Protein AF-A0A6L3SS20-F1 (afdb_monomer)

Secondary structure (DSSP, 8-state):
-----TT-EEEEEEPTT-S-S-SEEEEEHHHHHHHHHHHHTT-SS--EEEEETTSPPB--HHHHHHHHHHHH--

Mean predicted aligned error: 6.25 Å

Nearest PDB structures (foldseek):
  7chr-assembly1_A  TM=4.787E-01  e=1.519E+00  Photobacterium damselae
  6vqv-assembly1_B  TM=4.349E-01  e=2.338E+00  Pseudomonas aeruginosa
  3wgd-assembly8_H  TM=3.303E-01  e=2.487E+00  Homo sapiens
  3apq-assembly2_B  TM=3.710E-01  e=5.541E+00  Mus musculus
  2wdu-assembly2_B  TM=3.987E-01  e=8.019E+00  Fasciola hepatica

Organism: NCBI:txid553447

Structure (mmCIF, N/CA/C/O backbone):
data_AF-A0A6L3SS20-F1
#
_entry.id   AF-A0A6L3SS20-F1
#
loop_
_atom_site.group_PDB
_atom_site.id
_atom_site.type_symbol
_atom_site.label_atom_id
_atom_site.label_alt_id
_atom_site.label_comp_id
_atom_site.label_asym_id
_atom_site.label_entity_id
_atom_site.label_seq_id
_atom_site.pdbx_PDB_ins_code
_atom_site.Cartn_x
_atom_site.Cartn_y
_atom_site.Cartn_z
_atom_site.occupancy
_atom_site.B_iso_or_equiv
_atom_site.auth_seq_id
_atom_site.auth_comp_id
_atom_site.auth_asym_id
_atom_site.auth_atom_id
_atom_site.pdbx_PDB_model_num
ATOM 1 N N . MET A 1 1 ? -2.941 -12.686 12.957 1.00 45.03 1 MET A N 1
ATOM 2 C CA . MET A 1 1 ? -3.430 -11.982 11.756 1.00 45.03 1 MET A CA 1
ATOM 3 C C . MET A 1 1 ? -3.427 -10.513 12.100 1.00 45.03 1 MET A C 1
ATOM 5 O O . MET A 1 1 ? -4.218 -10.123 12.947 1.00 45.03 1 MET A O 1
ATOM 9 N N . SER A 1 2 ? -2.497 -9.733 11.556 1.00 54.78 2 SER A N 1
ATOM 10 C CA . SER A 1 2 ? -2.571 -8.277 11.675 1.00 54.78 2 SER A CA 1
ATOM 11 C C . SER A 1 2 ? -3.754 -7.836 10.820 1.00 54.78 2 SER A C 1
ATOM 13 O O . SER A 1 2 ? -3.696 -7.902 9.596 1.00 54.78 2 SER A O 1
ATOM 15 N N . THR A 1 3 ? -4.884 -7.541 11.456 1.00 73.69 3 THR A N 1
ATOM 16 C CA . THR A 1 3 ? -6.062 -6.985 10.788 1.00 73.69 3 THR A CA 1
AT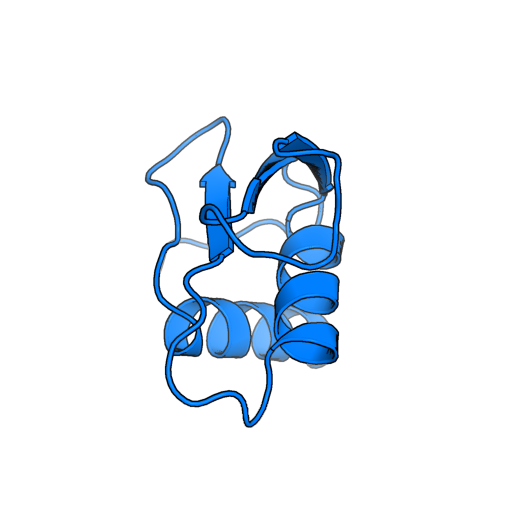OM 17 C C . THR A 1 3 ? -5.747 -5.543 10.438 1.00 73.69 3 THR A C 1
ATOM 19 O O . THR A 1 3 ? -5.884 -4.659 11.275 1.00 73.69 3 THR A O 1
ATOM 22 N N . TYR A 1 4 ? -5.257 -5.335 9.223 1.00 83.31 4 TYR A N 1
ATOM 23 C CA . TYR A 1 4 ? -5.122 -4.013 8.634 1.00 83.31 4 TYR A CA 1
ATOM 24 C C . TYR A 1 4 ? -6.487 -3.318 8.594 1.00 83.31 4 TYR A C 1
ATOM 26 O O . TYR A 1 4 ? -7.465 -3.912 8.136 1.00 83.31 4 TYR A O 1
ATOM 34 N N . ASP A 1 5 ? -6.555 -2.071 9.059 1.00 87.38 5 ASP A N 1
ATOM 35 C CA . ASP A 1 5 ? -7.743 -1.231 8.901 1.00 87.38 5 ASP A CA 1
ATOM 36 C C . ASP A 1 5 ? -7.624 -0.448 7.589 1.00 87.38 5 ASP A C 1
ATOM 38 O O . ASP A 1 5 ? -6.642 0.256 7.350 1.00 87.38 5 ASP A O 1
ATOM 42 N N . ARG A 1 6 ? -8.641 -0.552 6.727 1.00 89.19 6 ARG A N 1
ATOM 43 C CA . ARG A 1 6 ? -8.711 0.174 5.452 1.00 89.19 6 ARG A CA 1
ATOM 44 C C . ARG A 1 6 ? -8.540 1.684 5.637 1.00 89.19 6 ARG A C 1
ATOM 46 O O . ARG A 1 6 ? -7.956 2.332 4.770 1.00 89.19 6 ARG A O 1
ATOM 53 N N . ASN A 1 7 ? -9.041 2.230 6.744 1.00 91.00 7 ASN A N 1
ATOM 54 C CA . ASN A 1 7 ? -9.011 3.658 7.047 1.00 91.00 7 ASN A CA 1
ATOM 55 C C . ASN A 1 7 ? -7.793 4.071 7.886 1.00 91.00 7 ASN A C 1
ATOM 57 O O . ASN A 1 7 ? -7.701 5.237 8.275 1.00 91.00 7 ASN A O 1
ATOM 61 N N . GLU A 1 8 ? -6.859 3.155 8.171 1.00 89.75 8 GLU A N 1
ATOM 62 C CA . GLU A 1 8 ? -5.649 3.484 8.923 1.00 89.75 8 GLU A CA 1
ATOM 63 C C . GLU A 1 8 ? -4.847 4.570 8.185 1.00 89.75 8 GLU A C 1
ATOM 65 O O . GLU A 1 8 ? -4.623 4.442 6.977 1.00 89.75 8 GLU A O 1
ATOM 70 N N . PRO A 1 9 ? -4.405 5.642 8.867 1.00 91.38 9 PRO A N 1
ATOM 71 C CA . PRO A 1 9 ? -3.552 6.650 8.254 1.00 91.38 9 PRO A CA 1
ATOM 72 C C . PRO A 1 9 ? -2.147 6.090 8.012 1.00 91.38 9 PRO A C 1
ATOM 74 O O . PRO A 1 9 ? -1.484 5.603 8.933 1.00 91.38 9 PRO A O 1
ATOM 77 N N . VAL A 1 10 ? -1.668 6.221 6.778 1.00 91.94 10 VAL A N 1
ATOM 78 C CA . VAL A 1 10 ? -0.361 5.727 6.340 1.00 91.94 10 VAL A CA 1
ATOM 79 C C . VAL A 1 10 ? 0.396 6.789 5.555 1.00 91.94 10 VAL A C 1
ATOM 81 O O . VAL A 1 10 ? -0.177 7.747 5.033 1.00 91.94 10 VAL A O 1
ATOM 84 N N . THR A 1 11 ? 1.704 6.597 5.441 1.00 90.75 11 THR A N 1
ATOM 85 C CA . THR A 1 11 ? 2.554 7.354 4.525 1.00 90.75 11 THR A CA 1
ATOM 86 C C . THR A 1 11 ? 3.008 6.432 3.405 1.00 90.75 11 THR A C 1
ATOM 88 O O . THR A 1 11 ? 3.808 5.525 3.619 1.00 90.75 11 THR A O 1
ATOM 91 N N . LEU A 1 12 ? 2.508 6.667 2.200 1.00 87.56 12 LEU A N 1
ATOM 92 C CA . LEU A 1 12 ? 2.994 6.024 0.990 1.00 87.56 12 LEU A CA 1
ATOM 93 C C . LEU A 1 12 ? 4.278 6.722 0.543 1.00 87.56 12 LEU A C 1
ATOM 95 O O . LEU A 1 12 ? 4.310 7.943 0.416 1.00 87.56 12 LEU A O 1
ATOM 99 N N . MET A 1 13 ? 5.333 5.949 0.328 1.00 84.75 13 MET A N 1
ATOM 100 C CA . MET A 1 13 ? 6.628 6.404 -0.158 1.00 84.75 13 MET A CA 1
ATOM 101 C C . MET A 1 13 ? 7.020 5.638 -1.412 1.00 84.75 13 MET A C 1
ATOM 103 O O . MET A 1 13 ? 6.839 4.420 -1.493 1.00 84.75 13 MET A O 1
ATOM 107 N N . TRP A 1 14 ? 7.617 6.340 -2.363 1.00 78.50 14 TRP A N 1
ATOM 108 C CA . TRP A 1 14 ? 8.122 5.737 -3.589 1.00 78.50 14 TRP A CA 1
ATOM 109 C C . TRP A 1 14 ? 9.634 5.537 -3.517 1.00 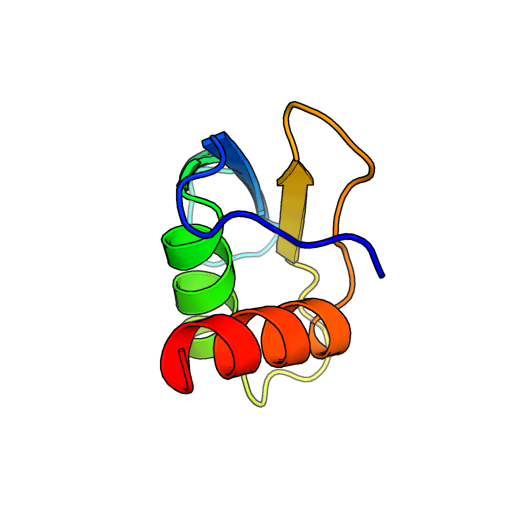78.50 14 TRP A C 1
ATOM 111 O O . TRP A 1 14 ? 10.344 6.298 -2.861 1.00 78.50 14 TRP A O 1
ATOM 121 N N . SER A 1 15 ? 10.147 4.509 -4.192 1.00 70.81 15 SER A N 1
ATOM 122 C CA . SER A 1 15 ? 11.580 4.432 -4.478 1.00 70.81 15 SER A CA 1
ATOM 123 C C . SER A 1 15 ? 11.986 5.519 -5.477 1.00 70.81 15 SER A C 1
ATOM 125 O O . SER A 1 15 ? 11.203 5.848 -6.372 1.00 70.81 15 SER A O 1
ATOM 127 N N . GLU A 1 16 ? 13.230 6.002 -5.385 1.00 63.56 16 GLU A N 1
ATOM 128 C CA . GLU A 1 16 ? 13.819 6.880 -6.405 1.00 63.56 16 GLU A CA 1
ATOM 129 C C . GLU A 1 16 ? 13.601 6.305 -7.816 1.00 63.56 16 GLU A C 1
ATOM 131 O O . GLU A 1 16 ? 13.843 5.121 -8.067 1.00 63.56 16 GLU A O 1
ATOM 136 N N . GLY A 1 17 ? 13.119 7.147 -8.736 1.00 58.62 17 GLY A N 1
ATOM 137 C CA . GLY A 1 17 ? 12.788 6.757 -10.112 1.00 58.62 17 GLY A CA 1
ATOM 138 C C . GLY A 1 17 ? 11.319 6.388 -10.357 1.00 58.62 17 GLY A C 1
ATOM 139 O O . GLY A 1 17 ? 10.985 5.954 -11.460 1.00 58.62 17 GLY A O 1
ATOM 140 N N . SER A 1 18 ? 10.439 6.555 -9.364 1.00 60.47 18 SER A N 1
ATOM 141 C CA . SER A 1 18 ? 8.988 6.565 -9.586 1.00 60.47 18 SER A CA 1
ATOM 142 C C . SER A 1 18 ? 8.576 7.778 -10.438 1.00 60.47 18 SER A C 1
ATOM 144 O O . SER A 1 18 ? 9.161 8.850 -10.280 1.00 60.47 18 SER A O 1
ATOM 146 N N . PRO A 1 19 ? 7.587 7.648 -11.345 1.00 60.47 19 PRO A N 1
ATOM 147 C CA . PRO A 1 19 ? 7.095 8.774 -12.144 1.00 60.47 19 PRO A CA 1
ATOM 148 C C . PRO A 1 19 ? 6.425 9.872 -11.301 1.00 60.47 19 PRO A C 1
ATOM 150 O O . PRO A 1 19 ? 6.278 10.996 -11.780 1.00 60.47 19 PRO A O 1
ATOM 153 N N . ASN A 1 20 ? 6.031 9.565 -10.061 1.00 61.62 20 ASN A N 1
ATOM 154 C CA . ASN A 1 20 ? 5.453 10.528 -9.131 1.00 61.62 20 ASN A CA 1
ATOM 155 C C . ASN A 1 20 ? 6.563 11.324 -8.420 1.00 61.62 20 ASN A C 1
ATOM 157 O O . ASN A 1 20 ? 7.407 10.753 -7.738 1.00 61.62 20 ASN A O 1
ATOM 161 N N . THR A 1 21 ? 6.540 12.653 -8.579 1.00 57.47 21 THR A N 1
ATOM 162 C CA . THR A 1 21 ? 7.529 13.603 -8.028 1.00 57.47 21 THR A CA 1
ATOM 163 C C . THR A 1 21 ? 7.396 13.861 -6.526 1.00 57.47 21 THR A C 1
ATOM 165 O O . THR A 1 21 ? 8.279 14.484 -5.944 1.00 57.47 21 THR A O 1
ATOM 168 N N . ASP A 1 22 ? 6.303 13.417 -5.900 1.00 62.59 22 ASP A N 1
ATOM 169 C CA . ASP A 1 22 ? 6.130 13.481 -4.450 1.00 62.59 22 ASP A CA 1
ATOM 170 C C . ASP A 1 22 ? 6.619 12.179 -3.819 1.00 62.59 22 ASP A C 1
ATOM 172 O O . ASP A 1 22 ? 5.904 11.177 -3.803 1.00 62.59 22 ASP A O 1
ATOM 176 N N . ASP A 1 23 ? 7.825 12.202 -3.247 1.00 68.06 23 ASP A N 1
ATOM 177 C CA . ASP A 1 23 ? 8.450 11.042 -2.593 1.00 68.06 23 ASP A CA 1
ATOM 178 C C . ASP A 1 23 ? 7.624 10.480 -1.420 1.00 68.06 23 ASP A C 1
ATOM 180 O O . ASP A 1 23 ? 7.903 9.379 -0.933 1.00 68.06 23 ASP A O 1
ATOM 184 N N . ARG A 1 24 ? 6.638 11.246 -0.921 1.00 81.00 24 ARG A N 1
ATOM 185 C CA . ARG A 1 24 ? 5.786 10.902 0.225 1.00 81.00 24 ARG A CA 1
ATOM 186 C C . ARG A 1 24 ? 4.366 11.445 0.066 1.00 81.00 24 ARG A C 1
ATOM 188 O O . ARG A 1 24 ? 4.182 12.632 -0.177 1.00 81.00 24 ARG A O 1
ATOM 195 N N . ARG A 1 25 ? 3.367 10.601 0.323 1.00 86.56 25 ARG A N 1
ATOM 196 C CA . ARG A 1 25 ? 1.939 10.952 0.349 1.00 86.56 25 ARG A CA 1
ATOM 197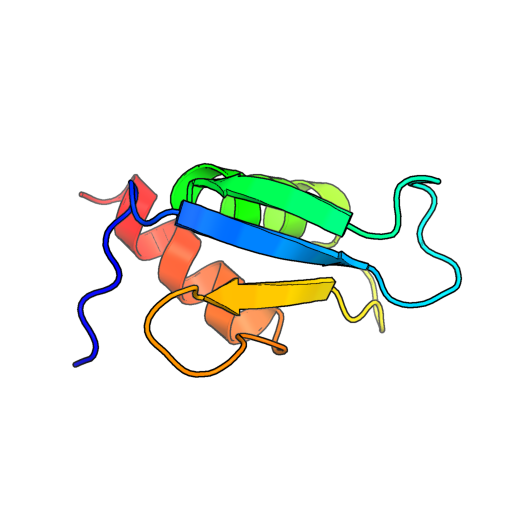 C C . ARG A 1 25 ? 1.275 10.389 1.601 1.00 86.56 25 ARG A C 1
ATOM 199 O O . ARG A 1 25 ? 1.327 9.185 1.839 1.00 86.56 25 ARG A O 1
ATOM 206 N N . GLU A 1 26 ? 0.618 11.239 2.386 1.00 89.81 26 GLU A N 1
ATOM 207 C CA . GLU A 1 26 ? -0.263 10.780 3.466 1.00 89.81 26 GLU A CA 1
ATOM 208 C C . GLU A 1 26 ? -1.636 10.409 2.891 1.00 89.81 26 GLU A C 1
ATOM 210 O O . GLU A 1 26 ? -2.236 11.186 2.148 1.00 89.81 26 GLU A O 1
ATOM 215 N N . CYS A 1 27 ? -2.120 9.207 3.197 1.00 90.38 27 CYS A N 1
ATOM 216 C 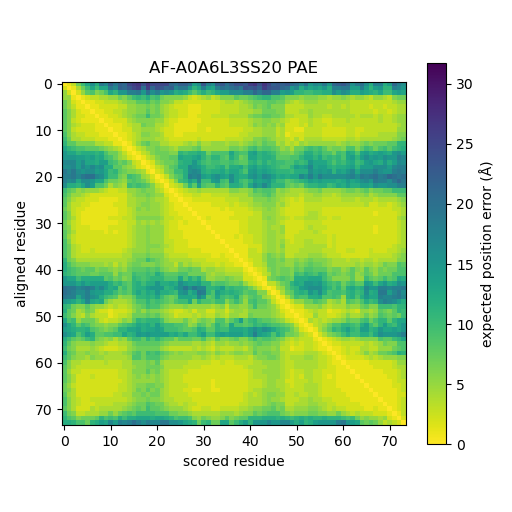CA . CYS A 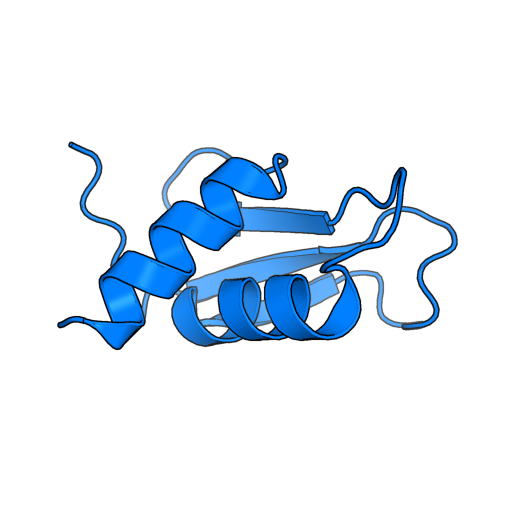1 27 ? -3.411 8.699 2.727 1.00 90.38 27 CYS A CA 1
ATOM 217 C C . CYS A 1 27 ? -3.919 7.573 3.641 1.00 90.38 27 CYS A C 1
ATOM 219 O O . CYS A 1 27 ? -3.278 7.233 4.637 1.00 90.38 27 CYS A O 1
ATOM 221 N N . SER A 1 28 ? -5.090 7.013 3.333 1.00 93.19 28 SER A N 1
ATOM 222 C CA . SER A 1 28 ? -5.568 5.799 4.007 1.00 93.19 28 SER A CA 1
ATOM 223 C C . SER A 1 28 ? -4.842 4.557 3.487 1.00 93.19 28 SER A C 1
ATOM 225 O O . SER A 1 28 ? -4.415 4.524 2.331 1.00 93.19 28 SER A O 1
ATOM 227 N N . L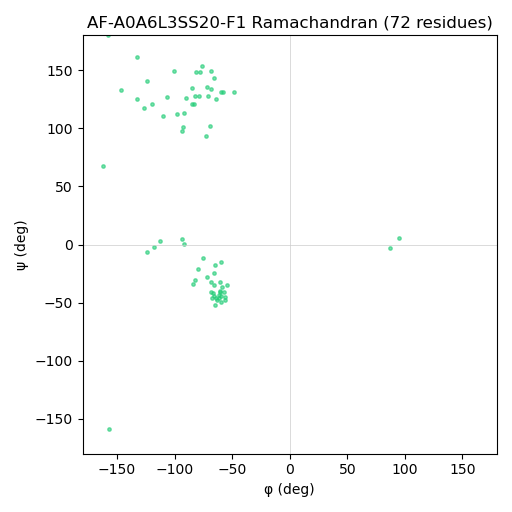EU A 1 29 ? -4.732 3.507 4.303 1.00 91.00 29 LEU A N 1
ATOM 228 C CA . LEU A 1 29 ? -4.118 2.248 3.884 1.00 91.00 29 LEU A CA 1
ATOM 229 C C . LEU A 1 29 ? -4.806 1.662 2.646 1.00 91.00 29 LEU A C 1
ATOM 231 O O . LEU A 1 29 ? -4.121 1.197 1.739 1.00 91.00 29 LEU A O 1
ATOM 235 N N . GLY A 1 30 ? -6.139 1.727 2.579 1.00 91.56 30 GLY A N 1
ATOM 236 C CA . GLY A 1 30 ? -6.913 1.275 1.424 1.00 91.56 30 GLY A CA 1
ATOM 237 C C . GLY A 1 30 ? -6.562 2.013 0.135 1.00 91.56 30 GLY A C 1
ATOM 238 O O . GLY A 1 30 ? -6.381 1.383 -0.904 1.00 91.56 30 GLY A O 1
ATOM 239 N N . GLU A 1 31 ? -6.426 3.334 0.215 1.00 92.06 31 GLU A N 1
ATOM 240 C CA . GLU A 1 31 ? -5.998 4.164 -0.912 1.00 92.06 31 GLU A CA 1
ATOM 241 C C . GLU A 1 31 ? -4.548 3.856 -1.306 1.00 92.06 31 GLU A C 1
ATOM 243 O O . GLU A 1 31 ? -4.262 3.662 -2.484 1.00 92.06 31 GLU A O 1
ATOM 248 N N . ALA A 1 32 ? -3.647 3.719 -0.331 1.00 90.00 32 ALA A N 1
ATOM 249 C CA . ALA A 1 32 ? -2.241 3.424 -0.581 1.00 90.00 32 ALA A CA 1
ATOM 250 C C . ALA A 1 32 ? -2.047 2.097 -1.327 1.00 90.00 32 ALA A C 1
ATOM 252 O O . ALA A 1 32 ? -1.353 2.057 -2.343 1.00 90.00 32 ALA A O 1
ATOM 253 N N . VAL A 1 33 ? -2.678 1.011 -0.860 1.00 89.81 33 VAL A N 1
ATOM 254 C CA . VAL A 1 33 ? -2.559 -0.298 -1.525 1.00 89.81 33 VAL A CA 1
ATOM 255 C C . VAL A 1 33 ? -3.241 -0.308 -2.890 1.00 89.81 33 VAL A C 1
ATOM 257 O O . VAL A 1 33 ? -2.753 -0.983 -3.790 1.00 89.81 33 VAL A O 1
ATOM 260 N N . GLN A 1 34 ? -4.325 0.454 -3.075 1.00 90.75 34 GLN A N 1
ATOM 261 C CA . GLN A 1 34 ? -4.970 0.591 -4.378 1.00 90.75 34 GLN A CA 1
ATOM 262 C C . GLN A 1 34 ? -4.049 1.282 -5.386 1.00 90.7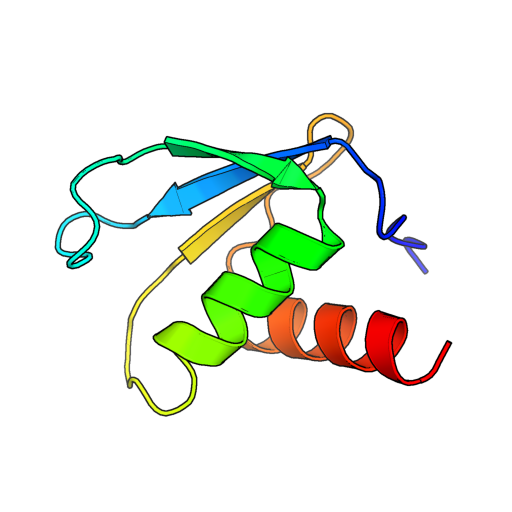5 34 GLN A C 1
ATOM 264 O O . GLN A 1 34 ? -3.809 0.715 -6.446 1.00 90.75 34 GLN A O 1
ATOM 269 N N . ILE A 1 35 ? -3.494 2.451 -5.041 1.00 86.75 35 ILE A N 1
ATOM 270 C CA . ILE A 1 35 ? -2.579 3.198 -5.921 1.00 86.75 35 ILE A CA 1
ATOM 271 C C . ILE A 1 35 ? -1.398 2.309 -6.309 1.00 86.75 35 ILE A C 1
ATOM 273 O O . ILE A 1 35 ? -1.070 2.195 -7.485 1.00 86.75 35 ILE A O 1
ATOM 277 N N . VAL A 1 36 ? -0.782 1.628 -5.335 1.00 84.81 36 VAL A N 1
ATOM 278 C CA . VAL A 1 36 ? 0.355 0.753 -5.628 1.00 84.81 36 VAL A CA 1
ATOM 279 C C . VAL A 1 36 ? -0.034 -0.380 -6.577 1.00 84.81 36 VAL A C 1
ATOM 281 O O . VAL A 1 36 ? 0.704 -0.685 -7.511 1.00 84.81 36 VAL A O 1
ATOM 284 N N . VAL A 1 37 ? -1.158 -1.051 -6.331 1.00 85.94 37 VAL A N 1
ATOM 285 C CA . VAL A 1 37 ? -1.570 -2.168 -7.183 1.00 85.94 37 VAL A CA 1
ATOM 286 C C . VAL A 1 37 ? -1.916 -1.672 -8.587 1.00 85.94 37 VAL A C 1
ATOM 288 O O . VAL A 1 37 ? -1.501 -2.296 -9.553 1.00 85.94 37 VAL A O 1
ATOM 291 N N . GLU A 1 38 ? -2.609 -0.546 -8.730 1.00 85.69 38 GLU A N 1
ATOM 292 C CA . GLU A 1 38 ? -2.976 -0.001 -10.042 1.00 85.69 38 GLU A CA 1
ATOM 293 C C . GLU A 1 38 ? -1.766 0.501 -10.842 1.00 85.69 38 GLU A C 1
ATOM 295 O O . GLU A 1 38 ? -1.691 0.263 -12.046 1.00 85.69 38 GLU A O 1
ATO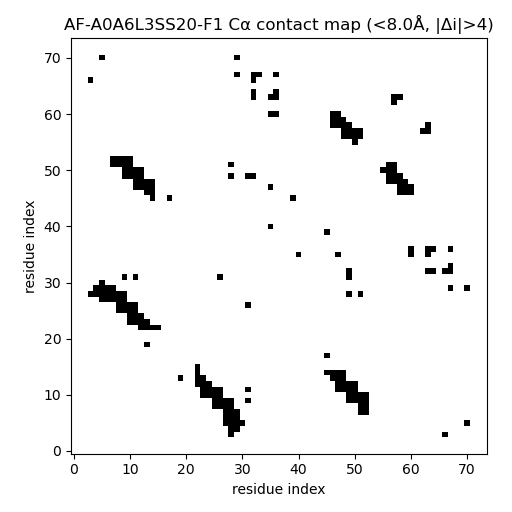M 300 N N . GLU A 1 39 ? -0.807 1.165 -10.193 1.00 78.81 39 GLU A N 1
ATOM 301 C CA . GLU A 1 39 ? 0.357 1.747 -10.872 1.00 78.81 39 GLU A CA 1
ATOM 302 C C . GLU A 1 39 ? 1.477 0.725 -11.141 1.00 78.81 39 GLU A C 1
ATOM 304 O O . GLU A 1 39 ? 2.202 0.862 -12.127 1.00 78.81 39 GLU A O 1
ATOM 309 N N . PHE A 1 40 ? 1.633 -0.301 -10.292 1.00 76.56 40 PHE A N 1
ATOM 310 C CA . PHE A 1 40 ? 2.808 -1.185 -10.314 1.00 76.56 40 PHE A CA 1
ATOM 311 C C . PHE A 1 40 ? 2.507 -2.655 -10.620 1.00 76.56 40 PHE A C 1
ATOM 313 O O . PHE A 1 40 ? 3.442 -3.460 -10.713 1.00 76.56 40 PHE A O 1
ATOM 320 N N . ASP A 1 41 ? 1.243 -3.051 -10.799 1.00 76.81 41 ASP A N 1
ATOM 321 C CA . ASP A 1 41 ? 0.941 -4.423 -11.207 1.00 76.81 41 ASP A CA 1
ATOM 322 C C . ASP A 1 41 ? 1.504 -4.725 -12.606 1.00 76.81 41 ASP A C 1
ATOM 324 O O . ASP A 1 41 ? 1.267 -4.015 -13.580 1.00 76.81 41 ASP A O 1
ATOM 328 N N . GLY A 1 42 ? 2.303 -5.790 -12.697 1.00 70.12 42 GLY A N 1
ATOM 329 C CA . GLY A 1 42 ? 3.012 -6.176 -13.918 1.00 70.12 42 GLY A CA 1
ATOM 330 C C . GLY A 1 42 ? 4.382 -5.518 -14.126 1.00 70.12 42 GLY A C 1
ATOM 331 O O . GLY A 1 42 ? 5.076 -5.888 -15.075 1.00 70.12 42 GLY A O 1
ATOM 332 N N . LEU A 1 43 ? 4.826 -4.610 -13.246 1.00 71.50 43 LEU A N 1
ATOM 333 C CA . LEU A 1 43 ? 6.171 -4.034 -13.327 1.00 71.50 43 LEU A CA 1
ATOM 334 C C . LEU A 1 43 ? 7.214 -4.927 -12.626 1.00 71.50 43 LEU A C 1
ATOM 336 O O . LEU A 1 43 ? 6.993 -5.390 -11.507 1.00 71.50 43 LEU A O 1
ATOM 340 N N . PRO A 1 44 ? 8.381 -5.179 -13.253 1.00 58.66 44 PRO A N 1
ATOM 341 C CA . PRO A 1 44 ? 9.302 -6.217 -12.795 1.00 58.66 44 PRO A CA 1
ATOM 342 C C . PRO A 1 44 ? 10.046 -5.889 -11.493 1.00 58.66 44 PRO A C 1
ATOM 344 O O . PRO A 1 44 ? 10.432 -6.826 -10.797 1.00 58.66 44 PRO A O 1
ATOM 347 N N . LYS A 1 45 ? 10.284 -4.609 -11.158 1.00 55.75 45 LYS A N 1
ATOM 348 C CA . LYS A 1 45 ? 11.038 -4.190 -9.954 1.00 55.75 45 LYS A CA 1
ATOM 349 C C . LYS A 1 45 ? 10.803 -2.725 -9.569 1.00 55.75 45 LYS A C 1
ATOM 351 O O . LYS A 1 45 ? 11.727 -1.918 -9.645 1.00 55.75 45 LYS A O 1
ATOM 356 N N . GLN A 1 46 ? 9.605 -2.366 -9.132 1.00 62.00 46 GLN A N 1
ATOM 357 C CA . GLN A 1 46 ? 9.424 -1.073 -8.469 1.00 62.00 46 GLN A CA 1
ATOM 358 C C . GLN A 1 46 ? 8.920 -1.286 -7.044 1.00 62.00 46 GLN A C 1
ATOM 360 O O . GLN A 1 46 ? 7.921 -1.961 -6.806 1.00 62.00 46 GLN A O 1
ATOM 365 N N . LEU A 1 47 ? 9.719 -0.789 -6.099 1.00 63.41 47 LEU A N 1
ATOM 366 C CA . LEU A 1 47 ? 9.498 -0.902 -4.666 1.00 63.41 47 LEU A CA 1
ATOM 367 C C . LEU A 1 47 ? 8.754 0.353 -4.219 1.00 63.41 47 LEU A C 1
ATOM 369 O O . LEU A 1 47 ? 9.357 1.396 -3.980 1.00 63.41 47 LEU A O 1
ATOM 373 N N . SER A 1 48 ? 7.440 0.257 -4.102 1.00 66.25 48 SER A N 1
ATOM 374 C CA . SER A 1 48 ? 6.692 1.181 -3.261 1.00 66.25 48 SER A CA 1
ATOM 375 C C . SER A 1 48 ? 6.779 0.715 -1.807 1.00 66.25 48 SER A C 1
ATOM 377 O O . SER A 1 48 ? 6.918 -0.473 -1.504 1.00 66.25 48 SER A O 1
ATOM 379 N N . CYS A 1 49 ? 6.752 1.667 -0.886 1.00 75.62 49 CYS A N 1
ATOM 380 C CA . CYS A 1 49 ? 6.815 1.422 0.545 1.00 75.62 49 CYS A CA 1
ATOM 381 C C . CYS A 1 49 ? 5.631 2.122 1.208 1.00 75.62 49 CYS A C 1
ATOM 383 O O . CYS A 1 49 ? 5.544 3.343 1.184 1.00 75.62 49 CYS A O 1
ATOM 385 N N . ILE A 1 50 ? 4.733 1.367 1.834 1.00 82.31 50 ILE A N 1
ATOM 386 C CA . ILE A 1 50 ? 3.644 1.921 2.642 1.00 82.31 50 ILE A CA 1
ATOM 387 C C . ILE A 1 50 ? 4.081 1.860 4.099 1.00 82.31 50 ILE A C 1
ATOM 389 O O . ILE A 1 50 ? 4.237 0.783 4.666 1.00 82.31 50 ILE A O 1
ATOM 393 N N . ILE A 1 51 ? 4.296 3.014 4.714 1.00 83.00 51 ILE A N 1
ATOM 394 C CA . ILE A 1 51 ? 4.646 3.123 6.126 1.00 83.00 51 ILE A CA 1
ATOM 395 C C . ILE A 1 51 ? 3.363 3.286 6.930 1.00 83.00 51 ILE A C 1
ATOM 397 O O . ILE A 1 51 ? 2.679 4.306 6.834 1.00 83.00 51 ILE A O 1
ATOM 401 N N . LEU A 1 52 ? 3.052 2.281 7.740 1.00 79.56 52 LEU A N 1
ATOM 402 C CA . LEU A 1 52 ? 1.955 2.348 8.696 1.00 79.56 52 LEU A CA 1
ATOM 403 C C . LEU A 1 52 ? 2.337 3.294 9.831 1.00 79.56 52 LEU A C 1
ATOM 405 O O . LEU A 1 52 ? 3.438 3.200 10.373 1.00 79.56 52 LEU A O 1
ATOM 409 N N . ARG A 1 53 ? 1.423 4.182 10.240 1.00 70.31 53 ARG A N 1
ATOM 410 C CA . ARG A 1 53 ? 1.681 5.068 11.387 1.00 70.31 53 ARG A CA 1
ATOM 411 C C . ARG A 1 53 ? 1.801 4.279 12.698 1.00 70.31 53 ARG A C 1
ATOM 413 O O . ARG A 1 53 ? 2.436 4.759 13.634 1.00 70.31 53 ARG A O 1
ATOM 420 N N . THR A 1 54 ? 1.196 3.092 12.773 1.00 68.25 54 THR A N 1
ATOM 421 C CA . THR A 1 54 ? 1.103 2.298 14.008 1.00 68.25 54 THR A CA 1
ATOM 422 C C . THR A 1 54 ? 1.906 0.993 13.994 1.00 68.25 54 THR A C 1
ATOM 424 O O . THR A 1 54 ? 1.870 0.250 14.974 1.00 68.25 54 THR A O 1
ATOM 427 N N . GLY A 1 55 ? 2.661 0.710 12.926 1.00 70.88 55 GLY A N 1
ATOM 428 C CA . GLY A 1 55 ? 3.303 -0.592 12.746 1.00 70.88 55 GLY A CA 1
ATOM 429 C C . GLY A 1 55 ? 4.515 -0.588 11.818 1.00 70.88 55 GLY A C 1
ATOM 430 O O . GLY A 1 55 ? 5.162 0.434 11.599 1.00 70.88 55 GLY A O 1
ATOM 431 N N . GLU A 1 56 ? 4.830 -1.768 11.289 1.00 78.25 56 GLU A N 1
ATOM 432 C CA . GLU A 1 56 ? 5.954 -1.983 10.376 1.00 78.25 56 GLU A CA 1
ATOM 433 C C . GLU A 1 56 ? 5.627 -1.511 8.946 1.00 78.25 56 GLU A C 1
ATOM 435 O O . GLU A 1 56 ? 4.477 -1.594 8.506 1.00 78.25 56 GLU A O 1
ATOM 440 N N . PRO A 1 57 ? 6.622 -1.032 8.182 1.00 82.25 57 PRO A N 1
ATOM 441 C CA . PRO A 1 57 ? 6.424 -0.661 6.790 1.00 82.25 57 PRO A CA 1
ATOM 442 C C . PRO A 1 57 ? 6.156 -1.891 5.914 1.00 82.25 57 PRO A C 1
ATOM 444 O O . PRO A 1 57 ? 6.912 -2.862 5.933 1.00 82.25 57 PRO A O 1
ATOM 447 N N . ILE A 1 58 ? 5.143 -1.800 5.060 1.00 83.81 58 ILE A N 1
ATOM 448 C CA . ILE A 1 58 ? 4.855 -2.770 4.005 1.00 83.81 58 ILE A CA 1
ATOM 449 C C . ILE A 1 58 ? 5.715 -2.399 2.795 1.00 83.81 58 ILE A C 1
ATOM 451 O O . ILE A 1 58 ? 5.621 -1.288 2.273 1.00 83.81 58 ILE A O 1
ATOM 455 N N . ARG A 1 59 ? 6.579 -3.314 2.348 1.00 80.06 59 ARG A N 1
ATOM 456 C CA . ARG A 1 59 ? 7.557 -3.057 1.264 1.00 80.06 59 ARG A CA 1
ATOM 457 C C . ARG A 1 59 ? 7.453 -4.027 0.092 1.00 80.06 59 ARG A C 1
ATOM 459 O O . ARG A 1 59 ? 8.171 -3.877 -0.892 1.00 80.06 59 ARG A O 1
ATOM 466 N N . GLN A 1 60 ? 6.616 -5.054 0.215 1.00 81.75 60 GLN A N 1
ATOM 467 C CA . GLN A 1 60 ? 6.472 -6.097 -0.793 1.00 81.75 60 GLN A CA 1
ATOM 468 C C . GLN A 1 60 ? 5.150 -5.925 -1.536 1.00 81.75 60 GLN A C 1
ATOM 470 O O . GLN A 1 60 ? 4.084 -5.894 -0.923 1.00 81.75 60 GLN A O 1
ATOM 475 N N . LEU A 1 61 ? 5.213 -5.865 -2.868 1.00 81.38 61 LEU A N 1
ATOM 476 C CA . LEU A 1 61 ? 4.027 -5.711 -3.714 1.00 81.38 61 LEU A CA 1
ATOM 477 C C . LEU A 1 61 ? 3.016 -6.855 -3.512 1.00 81.38 61 LEU A C 1
ATOM 479 O O . LEU A 1 61 ? 1.813 -6.613 -3.508 1.00 81.38 61 LEU A O 1
ATOM 483 N N . ASP A 1 62 ? 3.483 -8.087 -3.296 1.00 84.69 62 ASP A N 1
ATOM 484 C CA . ASP A 1 62 ? 2.605 -9.243 -3.055 1.00 84.69 62 ASP A CA 1
ATOM 485 C C . ASP A 1 62 ? 1.815 -9.124 -1.742 1.00 84.69 62 ASP A C 1
ATOM 487 O O . ASP A 1 62 ? 0.642 -9.507 -1.669 1.00 84.69 62 ASP A O 1
ATOM 491 N N . GLU A 1 63 ? 2.426 -8.533 -0.716 1.00 85.81 63 GLU A N 1
ATOM 492 C CA . GLU A 1 63 ? 1.756 -8.231 0.548 1.00 85.81 63 GLU A CA 1
ATOM 493 C C . GLU A 1 63 ? 0.689 -7.147 0.343 1.00 85.81 63 GLU A C 1
ATOM 495 O O . GLU A 1 63 ? -0.467 -7.336 0.722 1.00 85.81 63 GLU A O 1
ATOM 500 N N . MET A 1 64 ? 1.022 -6.067 -0.372 1.00 87.12 64 MET A N 1
ATOM 501 C CA . MET A 1 64 ? 0.067 -5.001 -0.704 1.00 87.12 64 MET A CA 1
ATOM 502 C C . MET A 1 64 ? -1.112 -5.518 -1.539 1.00 87.12 64 MET A C 1
ATOM 504 O O . MET A 1 64 ? -2.258 -5.171 -1.257 1.00 87.12 64 MET A O 1
ATOM 508 N N . LYS A 1 65 ? -0.867 -6.411 -2.509 1.00 87.25 65 LYS A N 1
ATOM 509 C CA . LYS A 1 65 ? -1.918 -7.091 -3.290 1.00 87.25 65 LYS A CA 1
ATOM 510 C C . LYS A 1 65 ? -2.837 -7.930 -2.410 1.00 87.25 65 LYS A C 1
ATOM 512 O O . LYS A 1 65 ? -4.046 -7.960 -2.640 1.00 87.25 65 LYS A O 1
ATOM 517 N N . THR A 1 66 ? -2.278 -8.616 -1.418 1.00 89.19 66 THR A N 1
ATOM 518 C CA . THR A 1 66 ? -3.054 -9.421 -0.466 1.00 89.19 66 THR A CA 1
ATOM 519 C C . THR A 1 66 ? -3.975 -8.534 0.371 1.00 89.19 66 THR A C 1
ATOM 521 O O . THR A 1 66 ? -5.170 -8.816 0.473 1.00 89.19 66 THR A O 1
ATOM 524 N N . ILE A 1 67 ? -3.452 -7.420 0.890 1.00 88.75 67 ILE A N 1
ATOM 525 C CA . ILE A 1 67 ? -4.221 -6.434 1.660 1.00 88.75 67 ILE A CA 1
ATOM 526 C C . ILE A 1 67 ? -5.312 -5.801 0.788 1.00 88.75 67 ILE A C 1
ATOM 528 O O . ILE A 1 67 ? -6.479 -5.786 1.176 1.00 88.75 67 ILE A O 1
ATOM 532 N N . TYR A 1 68 ? -4.970 -5.361 -0.425 1.00 89.25 68 TYR A N 1
ATOM 533 C CA . TYR A 1 68 ? -5.927 -4.780 -1.367 1.00 89.25 68 TYR A CA 1
ATOM 534 C C . TYR A 1 68 ? -7.104 -5.721 -1.664 1.00 89.25 68 TYR A C 1
ATOM 536 O O . TYR A 1 68 ? -8.259 -5.303 -1.606 1.00 89.25 68 TYR A O 1
ATOM 544 N N . ARG A 1 69 ? -6.835 -7.011 -1.917 1.00 89.44 69 ARG A N 1
ATOM 545 C CA . ARG A 1 69 ? -7.891 -8.019 -2.124 1.00 89.44 69 ARG A CA 1
ATOM 546 C C . ARG A 1 69 ? -8.782 -8.161 -0.894 1.00 89.44 69 ARG A C 1
ATOM 548 O O . ARG A 1 69 ? -9.999 -8.156 -1.037 1.00 89.44 69 ARG A O 1
ATOM 555 N N . SER A 1 70 ? -8.191 -8.190 0.303 1.00 89.06 70 SER A N 1
ATOM 556 C CA . SER A 1 70 ? -8.963 -8.277 1.548 1.00 89.06 70 SER A CA 1
ATOM 557 C C . SER A 1 70 ? -9.924 -7.100 1.746 1.00 89.06 70 SER A C 1
ATOM 559 O O . SER A 1 70 ? -11.009 -7.294 2.276 1.00 89.06 70 SER A O 1
ATOM 561 N N . PHE A 1 71 ? -9.570 -5.902 1.268 1.00 88.12 71 PHE A N 1
ATOM 562 C CA . PHE A 1 71 ? -10.445 -4.728 1.321 1.00 88.12 71 PHE A CA 1
ATOM 563 C C . PHE A 1 71 ? -11.512 -4.688 0.230 1.00 88.12 71 PHE A C 1
ATOM 565 O O . PHE A 1 71 ? -12.466 -3.924 0.359 1.00 88.12 71 PHE A O 1
ATOM 572 N N . ARG A 1 72 ? -11.326 -5.417 -0.874 1.00 83.12 72 ARG A N 1
ATOM 573 C CA . ARG A 1 72 ? -12.294 -5.482 -1.976 1.00 83.12 72 ARG A CA 1
ATOM 574 C C . ARG A 1 72 ? -13.389 -6.511 -1.710 1.00 83.12 72 ARG A C 1
ATOM 576 O O . ARG A 1 72 ? -14.515 -6.320 -2.151 1.00 83.12 72 ARG A O 1
ATOM 583 N N . ASP A 1 73 ? -13.031 -7.593 -1.029 1.00 73.88 73 ASP A N 1
ATOM 584 C CA . ASP A 1 73 ? -13.930 -8.711 -0.749 1.00 73.88 73 ASP A CA 1
ATOM 585 C C . ASP A 1 73 ? -14.679 -8.554 0.602 1.00 73.88 73 ASP A C 1
ATOM 587 O O . ASP A 1 73 ? -15.457 -9.438 0.9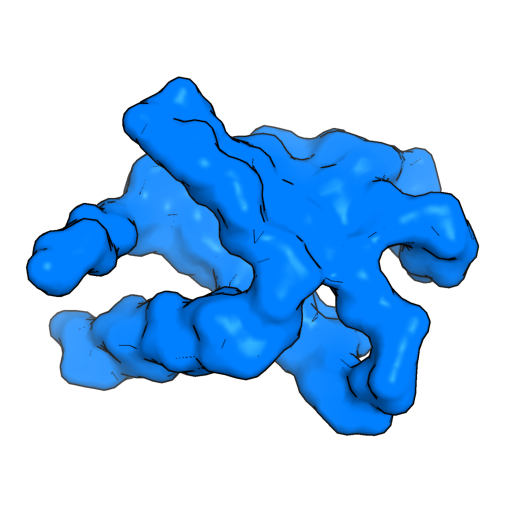66 1.00 73.88 73 ASP A O 1
ATOM 591 N N . ALA A 1 74 ? -14.447 -7.453 1.334 1.00 64.19 74 ALA A N 1
ATOM 592 C CA . ALA A 1 74 ? -15.076 -7.090 2.614 1.00 64.19 74 ALA A CA 1
ATOM 593 C C . ALA A 1 74 ? -16.172 -6.028 2.440 1.00 64.19 74 ALA A C 1
ATOM 595 O O . ALA A 1 74 ? -17.198 -6.137 3.149 1.00 64.19 74 ALA A O 1
#

Radius of gyration: 11.43 Å; Cα contacts (8 Å, |Δi|>4): 111; chains: 1; bounding box: 29×26×28 Å

Foldseek 3Di:
DPPADQQFWKWKAWDPPPPDPPRIDIGGLLVNLVCCCVVCPPPDDTWIWIGGPVDHIDTDNVVSVVNNVVVVVD

pLDDT: mean 78.77, std 11.68, range [45.03, 93.19]

Solvent-accessible surface area (backbone atoms only — not comparable to full-atom values): 4450 Å² total; per-residue (Å²): 130,87,80,78,55,54,77,39,60,21,38,36,30,53,44,94,88,52,93,64,88,64,59,62,45,80,42,32,39,47,56,48,28,44,53,49,46,73,76,46,66,91,54,95,83,75,55,52,34,41,34,41,76,89,60,74,66,48,56,49,70,70,58,37,49,52,53,40,49,57,66,71,79,106

Sequence (74 aa):
MSTYDRNEPVTLMWSEGSPNTDDRRECSLGEAVQIVVEEFDGLPKQLSCIILRTGEPIRQLDEMKTIYRSFRDA